Protein AF-A0A3M1P2W4-F1 (afdb_monomer_lite)

Secondary structure (DSSP, 8-state):
-HHHHHHHHHHHHHHHHHHHHHH---HHHHHHHHHHHHHHHHHHHHHHHHHHHTTS-HHHHHHHHHHHHHHHHHHHHHHHHHHGGGSPPPP-

Structure (mmCIF, N/CA/C/O backbone):
data_AF-A0A3M1P2W4-F1
#
_entry.id   AF-A0A3M1P2W4-F1
#
loop_
_atom_site.group_PDB
_atom_site.id
_atom_site.type_symbol
_atom_site.label_atom_id
_atom_site.label_alt_id
_atom_site.label_comp_id
_atom_site.label_asym_id
_atom_site.label_entity_id
_atom_site.label_seq_id
_atom_site.pdbx_PDB_ins_code
_atom_site.Cartn_x
_atom_site.Cartn_y
_atom_site.Cartn_z
_atom_site.occupancy
_atom_site.B_iso_or_equiv
_atom_site.auth_seq_id
_atom_site.auth_comp_id
_atom_site.auth_asym_id
_atom_site.auth_atom_id
_atom_site.pdbx_PDB_model_num
ATOM 1 N N . LEU A 1 1 ? 12.090 11.433 -0.783 1.00 64.44 1 LEU A N 1
ATOM 2 C CA . LEU A 1 1 ? 10.610 11.400 -0.673 1.00 64.44 1 LEU A CA 1
ATOM 3 C C . LEU A 1 1 ? 10.053 9.978 -0.726 1.00 64.44 1 LEU A C 1
ATOM 5 O O . LEU A 1 1 ? 9.578 9.538 0.306 1.00 64.44 1 LEU A O 1
ATOM 9 N N . GLY A 1 2 ? 10.188 9.222 -1.825 1.00 73.81 2 GLY A N 1
ATOM 10 C CA . GLY A 1 2 ? 9.569 7.884 -1.946 1.00 73.81 2 GLY A CA 1
ATOM 11 C C . GLY A 1 2 ? 9.899 6.873 -0.832 1.00 73.81 2 GLY A C 1
ATOM 12 O O . GLY A 1 2 ? 9.003 6.192 -0.346 1.00 73.81 2 GLY A O 1
ATOM 13 N N . GLY A 1 3 ? 11.153 6.817 -0.366 1.00 75.00 3 GLY A N 1
ATOM 14 C CA . GLY A 1 3 ? 11.532 5.953 0.764 1.00 75.00 3 GLY A CA 1
ATOM 15 C C . GLY A 1 3 ? 10.854 6.340 2.084 1.00 75.00 3 GLY A C 1
ATOM 16 O O . GLY A 1 3 ? 10.390 5.471 2.814 1.00 75.00 3 GLY A O 1
ATOM 17 N N . LEU A 1 4 ? 10.710 7.642 2.353 1.00 79.69 4 LEU A N 1
ATOM 18 C CA . LEU A 1 4 ? 10.004 8.147 3.534 1.00 79.69 4 LEU A CA 1
ATOM 19 C C . LEU A 1 4 ? 8.516 7.773 3.485 1.00 79.69 4 LEU A C 1
ATOM 21 O O . LEU A 1 4 ? 7.952 7.344 4.484 1.00 79.69 4 LEU A O 1
ATOM 25 N N . THR A 1 5 ? 7.889 7.879 2.311 1.00 78.62 5 THR A N 1
ATOM 26 C CA . THR A 1 5 ? 6.479 7.511 2.114 1.00 78.62 5 THR A CA 1
ATOM 27 C C . THR A 1 5 ? 6.238 6.013 2.311 1.00 78.62 5 THR A C 1
ATOM 29 O O . THR A 1 5 ? 5.193 5.625 2.833 1.00 78.62 5 THR A O 1
ATOM 32 N N . LEU A 1 6 ? 7.210 5.171 1.943 1.00 78.12 6 LEU A N 1
ATOM 33 C CA . LEU A 1 6 ? 7.164 3.733 2.207 1.00 78.12 6 LEU A CA 1
ATOM 34 C C . LEU A 1 6 ? 7.221 3.451 3.715 1.00 78.12 6 LEU A C 1
ATOM 36 O O . LEU A 1 6 ? 6.381 2.721 4.232 1.00 78.12 6 LEU A O 1
ATOM 40 N N . VAL A 1 7 ? 8.169 4.075 4.423 1.00 82.00 7 VAL A N 1
ATOM 41 C CA . VAL A 1 7 ? 8.309 3.943 5.884 1.00 82.00 7 VAL A CA 1
ATOM 42 C C . VAL A 1 7 ? 7.042 4.413 6.600 1.00 82.00 7 VAL A C 1
ATOM 44 O O . VAL A 1 7 ? 6.553 3.722 7.490 1.00 82.00 7 VAL A O 1
ATOM 47 N N . LEU A 1 8 ? 6.460 5.538 6.174 1.00 80.00 8 LEU A N 1
ATOM 48 C CA . LEU A 1 8 ? 5.204 6.046 6.727 1.00 80.00 8 LEU A CA 1
ATOM 49 C C . LEU A 1 8 ? 4.024 5.100 6.474 1.00 80.00 8 LEU A C 1
ATOM 51 O O . LEU A 1 8 ? 3.218 4.913 7.378 1.00 80.00 8 LEU A O 1
ATOM 55 N N . ASN A 1 9 ? 3.930 4.467 5.299 1.00 84.44 9 ASN A N 1
ATOM 56 C CA . ASN A 1 9 ? 2.893 3.461 5.031 1.00 84.44 9 ASN A CA 1
ATOM 57 C C . ASN A 1 9 ? 3.046 2.227 5.927 1.00 84.44 9 ASN A C 1
ATOM 59 O O . ASN A 1 9 ? 2.059 1.741 6.473 1.00 84.44 9 ASN A O 1
ATOM 63 N N . VAL A 1 10 ? 4.274 1.733 6.116 1.00 80.69 10 VAL A N 1
ATOM 64 C CA . VAL A 1 10 ? 4.541 0.610 7.030 1.00 80.69 10 VAL A CA 1
ATOM 65 C C . VAL A 1 10 ? 4.171 0.985 8.464 1.00 80.69 10 VAL A C 1
ATOM 67 O O . VAL A 1 10 ? 3.499 0.215 9.147 1.00 80.69 10 VAL A O 1
ATOM 70 N N . TYR A 1 11 ? 4.561 2.179 8.911 1.00 86.38 11 TYR A N 1
ATOM 71 C CA . TYR A 1 11 ? 4.216 2.683 10.236 1.00 86.38 11 TYR A CA 1
ATOM 72 C C . TYR A 1 11 ? 2.699 2.823 10.420 1.00 86.38 11 TYR A C 1
ATOM 74 O O . TYR A 1 11 ? 2.157 2.368 11.426 1.00 86.38 11 TYR A O 1
ATOM 82 N N . ALA A 1 12 ? 1.999 3.397 9.439 1.00 77.88 12 ALA A N 1
ATOM 83 C CA . ALA A 1 12 ? 0.546 3.528 9.457 1.00 77.88 12 ALA A CA 1
ATOM 84 C C . ALA A 1 12 ? -0.139 2.157 9.526 1.00 77.88 12 ALA A C 1
ATOM 86 O O . ALA A 1 12 ? -1.046 1.960 10.335 1.00 77.88 12 ALA A O 1
ATOM 87 N N . LEU A 1 13 ? 0.343 1.181 8.750 1.00 78.38 13 LEU A N 1
ATOM 88 C CA . LEU A 1 13 ? -0.162 -0.185 8.795 1.00 78.38 13 LEU A CA 1
ATOM 89 C C . LEU A 1 13 ? 0.049 -0.820 10.176 1.00 78.38 13 LEU A C 1
ATOM 91 O O . LEU A 1 13 ? -0.886 -1.398 10.732 1.00 78.38 13 LEU A O 1
ATOM 95 N N . ALA A 1 14 ? 1.239 -0.671 10.760 1.00 80.12 14 ALA A N 1
ATOM 96 C CA . ALA A 1 14 ? 1.542 -1.177 12.096 1.00 80.12 14 ALA A CA 1
ATOM 97 C C . ALA A 1 14 ? 0.653 -0.528 13.174 1.00 80.12 14 ALA A C 1
ATOM 99 O O . ALA A 1 14 ? 0.112 -1.225 14.032 1.00 80.12 14 ALA A O 1
ATOM 100 N N . ALA A 1 15 ? 0.439 0.788 13.099 1.00 80.00 15 ALA A N 1
ATOM 101 C CA . ALA A 1 15 ? -0.382 1.536 14.048 1.00 80.00 15 ALA A CA 1
ATOM 102 C C . ALA A 1 15 ?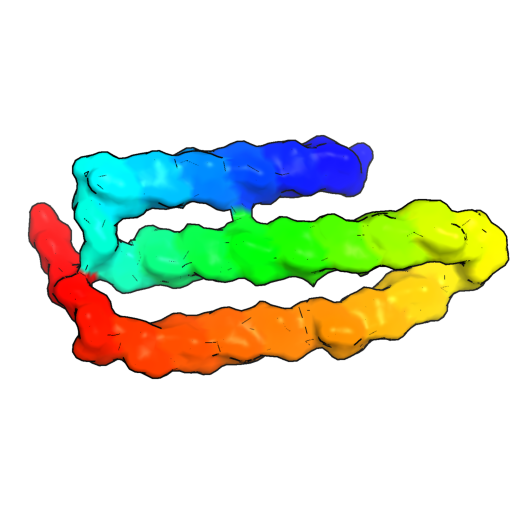 -1.876 1.177 13.968 1.00 80.00 15 ALA A C 1
ATOM 104 O O . ALA A 1 15 ? -2.558 1.100 14.990 1.00 80.00 15 ALA A O 1
ATOM 105 N N . VAL A 1 16 ? -2.413 0.958 12.766 1.00 75.38 16 VAL A N 1
ATOM 106 C CA . VAL A 1 16 ? -3.820 0.559 12.604 1.00 75.38 16 VAL A CA 1
ATOM 107 C C . VAL A 1 16 ? -4.006 -0.908 12.994 1.00 75.38 16 VAL A C 1
ATOM 109 O O . VAL A 1 16 ? -4.998 -1.239 13.642 1.00 75.38 16 VAL A O 1
ATOM 112 N N . THR A 1 17 ? -3.041 -1.775 12.679 1.00 77.75 17 THR A N 1
ATOM 113 C CA . THR A 1 17 ? -3.077 -3.193 13.072 1.00 77.75 17 THR A CA 1
ATOM 114 C C . THR A 1 17 ? -3.021 -3.350 14.590 1.00 77.75 17 THR A C 1
ATOM 116 O O . THR A 1 17 ? -3.820 -4.099 15.147 1.00 77.75 17 THR A O 1
ATOM 119 N N . SER A 1 18 ? -2.153 -2.602 15.282 1.00 73.00 18 SER A N 1
ATOM 120 C CA . SER A 1 18 ? -2.109 -2.631 16.749 1.00 73.00 18 SER A CA 1
ATOM 121 C C . SER A 1 18 ? -3.439 -2.175 17.350 1.00 73.00 18 SER A C 1
ATOM 123 O O . SER A 1 18 ? -3.981 -2.858 18.210 1.00 73.00 18 SER A O 1
ATOM 125 N N . ARG A 1 19 ? -4.051 -1.106 16.823 1.00 76.00 19 ARG A N 1
ATOM 126 C CA . ARG A 1 19 ? -5.395 -0.679 17.250 1.00 76.00 19 ARG A CA 1
ATOM 127 C C . ARG A 1 19 ? -6.475 -1.728 16.980 1.00 76.00 19 ARG A C 1
ATOM 129 O O . ARG A 1 19 ? -7.388 -1.854 17.789 1.00 76.00 19 ARG A O 1
ATOM 136 N N . LEU A 1 20 ? -6.407 -2.457 15.867 1.00 76.88 20 LEU A N 1
ATOM 137 C CA . LEU A 1 20 ? -7.360 -3.526 15.553 1.00 76.88 20 LEU A CA 1
ATOM 138 C C . LEU A 1 20 ? -7.273 -4.669 16.574 1.00 76.88 20 LEU A C 1
ATOM 140 O O . LEU A 1 20 ? -8.302 -5.150 17.039 1.00 76.88 20 LEU A O 1
ATOM 144 N N . LEU A 1 21 ? -6.054 -5.067 16.943 1.00 73.50 21 LEU A N 1
ATOM 145 C CA . LEU A 1 21 ? -5.814 -6.132 17.918 1.00 73.50 21 LEU A CA 1
ATOM 146 C C . LEU A 1 21 ? -6.189 -5.707 19.344 1.00 73.50 21 LEU A C 1
ATOM 148 O O . LEU A 1 21 ? -6.741 -6.510 20.088 1.00 73.50 21 LEU A O 1
ATOM 152 N N . THR A 1 22 ? -5.934 -4.449 19.716 1.00 73.56 22 THR A N 1
ATOM 153 C CA . THR A 1 22 ? -6.200 -3.948 21.074 1.00 73.56 22 THR A CA 1
ATOM 154 C C . THR A 1 22 ? -7.672 -3.612 21.317 1.00 73.56 22 THR A C 1
ATOM 156 O O . THR A 1 22 ? -8.178 -3.844 22.408 1.00 73.56 22 THR A O 1
ATOM 159 N N . PHE A 1 23 ? -8.369 -3.044 20.329 1.00 71.19 23 PHE A N 1
ATOM 160 C CA . PHE A 1 23 ? -9.717 -2.491 20.520 1.00 71.19 23 PHE A CA 1
ATOM 161 C C . PHE A 1 23 ? -10.816 -3.282 19.791 1.00 71.19 23 PHE A C 1
ATOM 163 O O . PHE A 1 23 ? -11.939 -2.790 19.670 1.00 71.19 23 PHE A O 1
ATOM 170 N N . GLY A 1 24 ? -10.494 -4.459 19.250 1.00 70.69 24 GLY A N 1
ATOM 171 C CA . GLY A 1 24 ? -11.432 -5.332 18.548 1.00 70.69 24 GLY A CA 1
ATOM 172 C C . GLY A 1 24 ? -11.597 -5.043 17.050 1.00 70.69 24 GLY A C 1
ATOM 173 O O . GLY A 1 24 ? -11.271 -3.962 16.533 1.00 70.69 24 GLY A O 1
ATOM 174 N N . LEU A 1 25 ? -12.131 -6.052 16.355 1.00 73.69 25 LEU A N 1
ATOM 175 C CA . LEU A 1 25 ? -12.436 -6.033 14.925 1.00 73.69 25 LEU A CA 1
ATOM 176 C C . LEU A 1 25 ? -13.644 -5.131 14.661 1.00 73.69 25 LEU A C 1
ATOM 178 O O . LEU A 1 25 ? -14.767 -5.490 14.990 1.00 73.69 25 LEU A O 1
ATOM 182 N N . THR A 1 26 ? -13.421 -3.972 14.040 1.00 80.75 26 THR A N 1
ATOM 183 C CA . THR A 1 26 ? -14.506 -3.110 13.548 1.00 80.75 26 THR A CA 1
ATOM 184 C C . THR A 1 26 ? -14.407 -2.936 12.034 1.00 80.75 26 THR A C 1
ATOM 186 O O . THR A 1 26 ? -1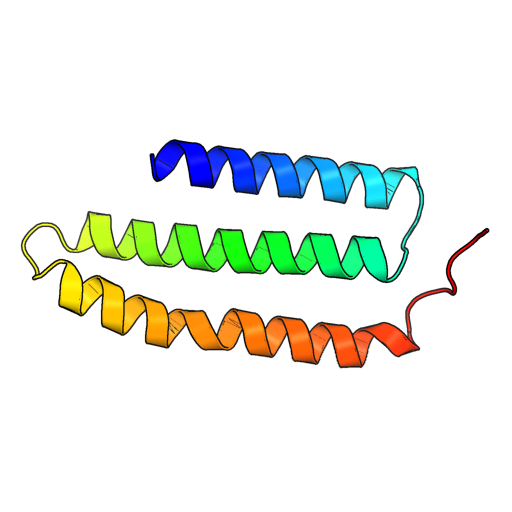3.287 -2.903 11.505 1.00 80.75 26 THR A O 1
ATOM 189 N N . PRO A 1 27 ? -15.541 -2.771 11.321 1.00 76.94 27 PRO A N 1
ATOM 190 C CA . PRO A 1 27 ? -15.546 -2.612 9.864 1.00 76.94 27 PRO A CA 1
ATOM 191 C C . PRO A 1 27 ? -14.607 -1.502 9.382 1.00 76.94 27 PRO A C 1
ATOM 193 O O . PRO A 1 27 ? -13.838 -1.692 8.443 1.00 76.94 27 PRO A O 1
ATOM 196 N N . ASN A 1 28 ? -14.600 -0.366 10.088 1.00 81.06 28 ASN A N 1
ATOM 197 C CA . ASN A 1 28 ? -13.740 0.770 9.767 1.00 81.06 28 ASN A CA 1
ATOM 198 C C . ASN A 1 28 ? -12.248 0.413 9.875 1.00 81.06 28 ASN A C 1
ATOM 200 O O . ASN A 1 28 ? -11.470 0.678 8.963 1.00 81.06 28 ASN A O 1
ATOM 204 N N . ARG A 1 29 ? -11.824 -0.236 10.966 1.00 80.75 29 ARG A N 1
ATOM 205 C CA . ARG A 1 29 ? -10.405 -0.573 11.151 1.00 80.75 29 ARG A CA 1
ATOM 206 C C . ARG A 1 29 ? -9.943 -1.625 10.148 1.00 80.75 29 ARG A C 1
ATOM 208 O O . ARG A 1 29 ? -8.846 -1.487 9.619 1.00 80.75 29 ARG A O 1
ATOM 215 N N . VAL A 1 30 ? -10.778 -2.616 9.829 1.00 81.62 30 VAL A N 1
ATOM 216 C CA . VAL A 1 30 ? -10.469 -3.606 8.783 1.00 81.62 30 VAL A CA 1
ATOM 217 C C . VAL A 1 30 ? -10.322 -2.937 7.416 1.00 81.62 30 VAL A C 1
ATOM 219 O O . VAL A 1 30 ? -9.336 -3.198 6.726 1.00 81.62 30 VAL A O 1
ATOM 222 N N . ALA A 1 31 ? -11.222 -2.009 7.066 1.00 85.25 31 ALA A N 1
ATOM 223 C CA . ALA A 1 31 ? -11.125 -1.219 5.838 1.00 85.25 31 ALA A CA 1
ATOM 224 C C . ALA A 1 31 ? -9.801 -0.453 5.741 1.00 85.25 31 ALA A C 1
ATOM 226 O O . ALA A 1 31 ? -9.115 -0.519 4.716 1.00 85.25 31 ALA A O 1
ATOM 227 N N . VAL A 1 32 ? -9.415 0.223 6.826 1.00 83.25 32 VAL A N 1
ATOM 228 C CA . VAL A 1 32 ? -8.176 1.003 6.889 1.00 83.25 32 VAL A CA 1
ATOM 229 C C . VAL A 1 32 ? -6.940 0.100 6.817 1.00 83.25 32 VAL A C 1
ATOM 231 O O . VAL A 1 32 ? -6.006 0.443 6.093 1.00 83.25 32 VAL A O 1
ATOM 234 N N . VAL A 1 33 ? -6.915 -1.053 7.501 1.00 83.50 33 VAL A N 1
ATOM 235 C CA . VAL A 1 33 ? -5.782 -1.999 7.432 1.00 83.50 33 VAL A CA 1
ATOM 236 C C . VAL A 1 33 ? -5.560 -2.466 5.999 1.00 83.50 33 VAL A C 1
ATOM 238 O O . VAL A 1 33 ? -4.458 -2.311 5.473 1.00 83.50 33 VAL A O 1
ATOM 241 N N . GLY A 1 34 ? -6.586 -3.001 5.334 1.00 84.88 34 GLY A N 1
ATOM 242 C CA . GLY A 1 34 ? -6.374 -3.537 3.992 1.00 84.88 34 GLY A CA 1
ATOM 243 C C . GLY A 1 34 ? -6.111 -2.457 2.944 1.00 84.88 34 GLY A C 1
ATOM 244 O O . GLY A 1 34 ? -5.330 -2.698 2.026 1.00 84.88 34 GLY A O 1
ATOM 245 N N . TRP A 1 35 ? -6.631 -1.235 3.117 1.00 87.94 35 TRP A N 1
ATOM 246 C CA . TRP A 1 35 ? -6.265 -0.114 2.247 1.00 87.94 35 TRP A CA 1
ATOM 247 C C . TRP A 1 35 ? -4.791 0.284 2.404 1.00 87.94 35 TRP A C 1
ATOM 249 O O . TRP A 1 35 ? -4.103 0.525 1.408 1.00 87.94 35 TRP A O 1
ATOM 259 N N . ASN A 1 36 ? -4.274 0.297 3.638 1.00 87.12 36 ASN A N 1
ATOM 260 C CA . ASN A 1 36 ? -2.850 0.527 3.890 1.00 87.12 36 ASN A CA 1
ATOM 261 C C . ASN A 1 36 ? -1.990 -0.609 3.308 1.00 87.12 36 ASN A C 1
ATOM 263 O O . ASN A 1 36 ? -0.979 -0.329 2.666 1.00 87.12 36 ASN A O 1
ATOM 267 N N . CYS A 1 37 ? -2.410 -1.875 3.435 1.00 83.50 37 CYS A N 1
ATOM 268 C CA . CYS A 1 37 ? -1.744 -3.009 2.778 1.00 83.50 37 CYS A CA 1
ATOM 269 C C . CYS A 1 37 ? -1.706 -2.850 1.252 1.00 83.50 37 CYS A C 1
ATOM 271 O O . CYS A 1 37 ? -0.650 -3.010 0.639 1.00 83.50 37 CYS A O 1
ATOM 273 N N . ALA A 1 38 ? -2.841 -2.517 0.631 1.00 88.62 38 ALA A N 1
ATOM 274 C CA . ALA A 1 38 ? -2.934 -2.330 -0.812 1.00 88.62 38 ALA A CA 1
ATOM 275 C C . ALA A 1 38 ? -2.021 -1.190 -1.284 1.00 88.62 38 ALA A C 1
ATOM 277 O O . ALA A 1 38 ? -1.245 -1.357 -2.225 1.00 88.62 38 ALA A O 1
ATOM 278 N N . THR A 1 39 ? -2.051 -0.056 -0.583 1.00 85.94 39 THR A N 1
ATOM 279 C CA . THR A 1 39 ? -1.207 1.109 -0.880 1.00 85.94 39 THR A CA 1
ATOM 280 C C . THR A 1 39 ? 0.278 0.775 -0.752 1.00 85.94 39 THR A C 1
ATOM 282 O O . THR A 1 39 ? 1.066 1.122 -1.636 1.00 85.94 39 THR A O 1
ATOM 285 N N . LEU A 1 40 ? 0.665 0.042 0.297 1.00 83.50 40 LEU A N 1
ATOM 286 C CA . LEU A 1 40 ? 2.038 -0.409 0.497 1.00 83.50 40 LEU A CA 1
ATOM 287 C C . LEU A 1 40 ? 2.500 -1.335 -0.636 1.00 83.50 40 LEU A C 1
ATOM 289 O O . LEU A 1 40 ? 3.598 -1.151 -1.158 1.00 83.50 40 LEU A O 1
ATOM 293 N N . LEU A 1 41 ? 1.663 -2.288 -1.058 1.00 87.44 41 LEU A N 1
ATOM 294 C CA . LEU A 1 41 ? 1.959 -3.192 -2.175 1.00 87.44 41 LEU A CA 1
ATOM 295 C C . LEU A 1 41 ? 2.104 -2.441 -3.503 1.00 87.44 41 LEU A C 1
ATOM 297 O O . LEU A 1 41 ? 3.045 -2.707 -4.252 1.00 87.44 41 LEU A O 1
ATOM 301 N N . ILE A 1 42 ? 1.221 -1.476 -3.779 1.00 88.06 42 ILE A N 1
ATOM 302 C CA . ILE A 1 42 ? 1.304 -0.619 -4.970 1.00 88.06 42 ILE A CA 1
ATOM 303 C C . ILE A 1 42 ? 2.614 0.181 -4.942 1.00 88.06 42 ILE A C 1
ATOM 305 O O . ILE A 1 42 ? 3.379 0.137 -5.907 1.00 88.06 42 ILE A O 1
ATOM 309 N N . MET A 1 43 ? 2.918 0.874 -3.838 1.00 85.75 43 MET A N 1
ATOM 310 C CA . MET A 1 43 ? 4.139 1.679 -3.719 1.00 85.75 43 MET A CA 1
ATOM 311 C C . MET A 1 43 ? 5.408 0.833 -3.822 1.00 85.75 43 MET A C 1
ATOM 313 O O . MET A 1 43 ? 6.308 1.177 -4.591 1.00 85.75 43 MET A O 1
ATOM 317 N N . ALA A 1 44 ? 5.487 -0.275 -3.083 1.00 85.88 44 ALA A N 1
ATOM 318 C CA . ALA A 1 44 ? 6.634 -1.173 -3.118 1.00 85.88 44 ALA A CA 1
ATOM 319 C C . ALA A 1 44 ? 6.814 -1.772 -4.518 1.00 85.88 44 ALA A C 1
ATOM 321 O O . ALA A 1 44 ? 7.914 -1.765 -5.068 1.00 85.88 44 ALA A O 1
ATOM 322 N N . GLY A 1 45 ? 5.726 -2.233 -5.135 1.00 87.56 45 GLY A N 1
ATOM 323 C CA . GLY A 1 45 ? 5.736 -2.840 -6.457 1.00 87.56 45 GLY A CA 1
ATOM 324 C C . GLY A 1 45 ? 6.150 -1.876 -7.569 1.00 87.56 45 GLY A C 1
ATOM 325 O O . GLY A 1 45 ? 6.962 -2.240 -8.424 1.00 87.56 45 GLY A O 1
ATOM 326 N N . VAL A 1 46 ? 5.626 -0.647 -7.563 1.00 88.12 46 VAL A N 1
ATOM 327 C CA . VAL A 1 46 ? 6.019 0.410 -8.510 1.00 88.12 46 VAL A CA 1
ATOM 328 C C . VAL A 1 46 ? 7.467 0.832 -8.259 1.00 88.12 46 VAL A C 1
ATOM 330 O O . VAL A 1 46 ? 8.259 0.875 -9.200 1.00 88.12 46 VAL A O 1
ATOM 333 N N . GLY A 1 47 ? 7.844 1.072 -6.999 1.00 85.62 47 GLY A N 1
ATOM 334 C CA . GLY A 1 47 ? 9.192 1.490 -6.616 1.00 85.62 47 GLY A CA 1
ATOM 335 C C . GLY A 1 47 ? 10.262 0.475 -7.016 1.00 85.62 47 GLY A C 1
ATOM 336 O O . GLY A 1 47 ? 11.253 0.838 -7.646 1.00 85.62 47 GLY A O 1
ATOM 337 N N . LEU A 1 48 ? 10.036 -0.815 -6.745 1.00 86.75 48 LEU A N 1
ATOM 338 C CA . LEU A 1 48 ? 10.951 -1.890 -7.139 1.00 86.75 48 LEU A CA 1
ATOM 339 C C . LEU A 1 48 ? 11.124 -1.975 -8.658 1.00 86.75 48 LEU A C 1
ATOM 341 O O . LEU A 1 48 ? 12.239 -2.189 -9.137 1.00 86.75 48 LEU A O 1
ATOM 345 N N . ARG A 1 49 ? 10.046 -1.803 -9.432 1.00 85.88 49 ARG A N 1
ATOM 346 C CA . ARG A 1 49 ? 10.119 -1.823 -10.902 1.00 85.88 49 ARG A CA 1
ATOM 347 C C . ARG A 1 49 ? 10.879 -0.617 -11.438 1.00 85.88 49 ARG A C 1
ATOM 349 O O . ARG A 1 49 ? 11.694 -0.787 -12.338 1.00 85.88 49 ARG A O 1
ATOM 356 N N . LEU A 1 50 ? 10.690 0.555 -10.838 1.00 85.56 50 LEU A N 1
ATOM 357 C CA . LEU A 1 50 ? 11.409 1.770 -11.213 1.00 85.56 50 LEU A CA 1
ATOM 358 C C . LEU A 1 50 ? 12.913 1.671 -10.900 1.00 85.56 50 LEU A C 1
ATOM 360 O O . LEU A 1 50 ? 13.738 2.013 -11.740 1.00 85.56 50 LEU A O 1
ATOM 364 N N . VAL A 1 51 ? 13.281 1.118 -9.738 1.00 85.75 51 VAL A N 1
ATOM 365 C CA . VAL A 1 51 ? 14.689 0.887 -9.357 1.00 85.75 51 VAL A CA 1
ATOM 366 C C . VAL A 1 51 ? 15.355 -0.155 -10.264 1.00 85.75 51 VAL A C 1
ATOM 368 O O . VAL A 1 51 ? 16.505 0.018 -10.672 1.00 85.75 51 VAL A O 1
ATOM 371 N N . ARG A 1 52 ? 14.641 -1.231 -10.622 1.00 85.38 52 ARG A N 1
ATOM 372 C CA . ARG A 1 52 ? 15.156 -2.279 -11.524 1.00 85.38 52 ARG A CA 1
ATOM 373 C C . ARG A 1 52 ? 15.290 -1.812 -12.968 1.00 85.38 52 ARG A C 1
ATOM 375 O O . ARG A 1 52 ? 16.180 -2.284 -13.667 1.00 85.38 52 ARG A O 1
ATOM 382 N N . ALA A 1 53 ? 14.437 -0.890 -13.402 1.00 84.38 53 ALA A N 1
ATOM 383 C CA . ALA A 1 53 ? 14.413 -0.394 -14.769 1.00 84.38 53 ALA A CA 1
ATOM 384 C C . ALA A 1 53 ? 15.697 0.334 -15.193 1.00 84.38 53 ALA A C 1
ATOM 386 O O . ALA A 1 53 ? 15.973 0.342 -16.387 1.00 84.38 53 ALA A O 1
ATOM 387 N N . ARG A 1 54 ? 16.481 0.885 -14.249 1.00 78.00 54 ARG A N 1
ATOM 388 C CA . ARG A 1 54 ? 17.774 1.597 -14.403 1.00 78.00 54 ARG A CA 1
ATOM 389 C C . ARG A 1 54 ? 17.902 2.558 -15.604 1.00 78.00 54 ARG A C 1
ATOM 391 O O . ARG A 1 54 ? 18.042 3.752 -15.383 1.00 78.00 54 ARG A O 1
ATOM 398 N N . ARG A 1 55 ? 17.925 2.050 -16.845 1.00 74.69 55 ARG A N 1
ATOM 399 C CA . ARG A 1 55 ? 18.045 2.801 -18.115 1.00 74.69 55 ARG A CA 1
ATOM 400 C C . ARG A 1 55 ? 16.758 2.888 -18.946 1.00 74.69 55 ARG A C 1
ATOM 402 O O . ARG A 1 55 ? 16.744 3.614 -19.933 1.00 74.69 55 ARG A O 1
ATOM 409 N N . ALA A 1 56 ? 15.706 2.147 -18.603 1.00 78.12 56 ALA A N 1
ATOM 410 C CA . ALA A 1 56 ? 14.440 2.226 -19.325 1.00 78.12 56 ALA A CA 1
ATOM 411 C C . ALA A 1 56 ? 13.738 3.572 -19.054 1.00 78.12 56 ALA A C 1
ATOM 413 O O . ALA A 1 56 ? 13.892 4.122 -17.957 1.00 78.12 56 ALA A O 1
ATOM 414 N N . PRO A 1 57 ? 12.952 4.095 -20.013 1.00 86.19 57 PRO A N 1
ATOM 41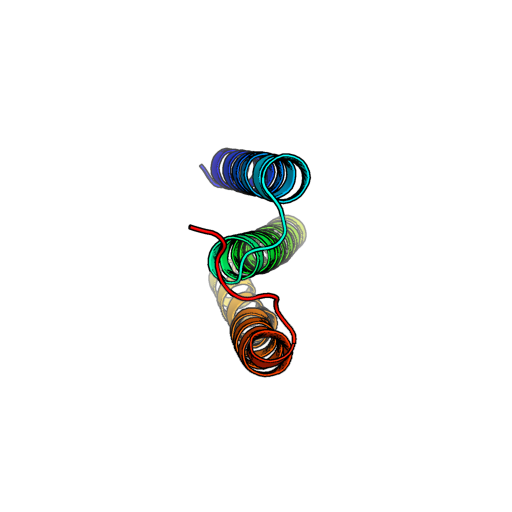5 C CA . PRO A 1 57 ? 12.174 5.312 -19.818 1.00 86.19 57 PRO A CA 1
ATOM 416 C C . PRO A 1 57 ? 11.264 5.156 -18.596 1.00 86.19 57 PRO A C 1
ATOM 418 O O . PRO A 1 57 ? 10.339 4.342 -18.566 1.00 86.19 57 PRO A O 1
ATOM 421 N N . TRP A 1 58 ? 11.564 5.935 -17.555 1.00 82.75 58 TRP A N 1
ATOM 422 C CA . TRP A 1 58 ? 10.910 5.839 -16.249 1.00 82.75 58 T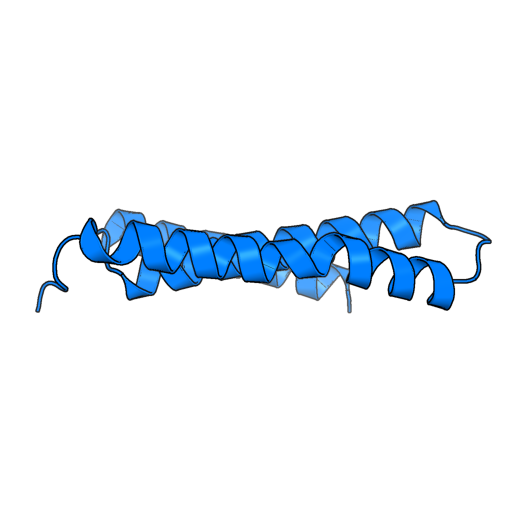RP A CA 1
ATOM 423 C C . TRP A 1 58 ? 9.390 6.017 -16.354 1.00 82.75 58 TRP A C 1
ATOM 425 O O . TRP A 1 58 ? 8.648 5.379 -15.609 1.00 82.75 58 TRP A O 1
ATOM 435 N N . LEU A 1 59 ? 8.930 6.836 -17.306 1.00 86.81 59 LEU A N 1
ATOM 436 C CA . LEU A 1 59 ? 7.519 7.131 -17.530 1.00 86.81 59 LEU A CA 1
ATOM 437 C C . LEU A 1 59 ? 6.749 5.902 -18.034 1.00 86.81 59 LEU A C 1
ATOM 439 O O . LEU A 1 59 ? 5.668 5.609 -17.525 1.00 86.81 59 LEU A O 1
ATOM 443 N N . ASP A 1 60 ? 7.324 5.134 -18.962 1.00 88.06 60 ASP A N 1
ATOM 444 C CA . ASP A 1 60 ? 6.694 3.916 -19.487 1.00 88.06 60 ASP A CA 1
ATOM 445 C C . ASP A 1 60 ? 6.638 2.820 -18.422 1.00 88.06 60 ASP A C 1
ATOM 447 O O . ASP A 1 60 ? 5.616 2.152 -18.231 1.00 88.06 60 ASP A O 1
ATOM 451 N N . VAL A 1 61 ? 7.720 2.672 -17.653 1.00 87.00 61 VAL A N 1
ATOM 452 C CA . VAL A 1 61 ? 7.779 1.734 -16.523 1.00 87.00 61 VAL A CA 1
ATOM 453 C C . VAL A 1 61 ? 6.760 2.113 -15.453 1.00 87.00 61 VAL A C 1
ATOM 455 O O . VAL A 1 61 ? 6.087 1.239 -14.903 1.00 87.00 61 VAL A O 1
ATOM 458 N N . PHE A 1 62 ? 6.604 3.403 -15.169 1.00 86.25 62 PHE A N 1
ATOM 459 C CA . PHE A 1 62 ? 5.613 3.898 -14.223 1.00 86.25 62 PHE A CA 1
ATOM 460 C C . PHE A 1 62 ? 4.186 3.647 -14.717 1.00 86.25 62 PHE A C 1
ATOM 462 O O . PHE A 1 62 ? 3.394 3.041 -13.995 1.00 86.25 62 PHE A O 1
ATOM 469 N N . ARG A 1 63 ? 3.870 4.017 -15.964 1.00 88.31 63 ARG A N 1
ATOM 470 C CA . ARG A 1 63 ? 2.535 3.857 -16.560 1.00 88.31 63 ARG A CA 1
ATOM 471 C C . ARG A 1 63 ? 2.102 2.393 -16.602 1.00 88.31 63 ARG A C 1
ATOM 473 O O . ARG A 1 63 ? 0.999 2.057 -16.172 1.00 88.31 63 ARG A O 1
ATOM 480 N N . THR A 1 64 ? 2.991 1.505 -17.045 1.00 91.44 64 THR A N 1
ATOM 481 C CA . THR A 1 64 ? 2.730 0.056 -17.057 1.00 91.44 64 THR A CA 1
ATOM 482 C C . THR A 1 64 ? 2.634 -0.536 -15.652 1.00 91.44 64 THR A C 1
ATOM 484 O O . THR A 1 64 ? 1.918 -1.513 -15.438 1.00 91.44 64 THR A O 1
ATOM 487 N N . SER A 1 65 ? 3.333 0.035 -14.669 1.00 87.69 65 SER A N 1
ATOM 488 C CA . SER A 1 65 ? 3.239 -0.409 -13.277 1.00 87.69 65 SER A CA 1
ATOM 489 C C . SER A 1 65 ? 1.946 0.050 -12.614 1.00 87.69 65 SER A C 1
ATOM 491 O O . SER A 1 65 ? 1.312 -0.769 -11.958 1.00 87.69 65 SER A O 1
ATOM 493 N N . ILE A 1 66 ? 1.492 1.286 -12.843 1.00 87.19 66 ILE A N 1
ATOM 494 C CA . ILE A 1 66 ? 0.170 1.733 -12.385 1.00 87.19 66 ILE A CA 1
ATOM 495 C C . ILE A 1 66 ? -0.919 0.835 -12.962 1.00 87.19 66 ILE A C 1
ATOM 497 O O . ILE A 1 66 ? -1.718 0.312 -12.194 1.00 87.19 66 ILE A O 1
ATOM 501 N N . GLY A 1 67 ? -0.916 0.577 -14.274 1.00 88.50 67 GLY A N 1
ATOM 502 C CA . GLY A 1 67 ? -1.905 -0.319 -14.887 1.00 88.50 67 GLY A CA 1
ATOM 503 C C . GLY A 1 67 ? -1.902 -1.724 -14.274 1.00 88.50 67 GLY A C 1
ATOM 504 O O . GLY A 1 67 ? -2.955 -2.328 -14.098 1.00 88.50 67 GLY A O 1
ATOM 505 N N . ARG A 1 68 ? -0.727 -2.226 -13.875 1.00 90.25 68 ARG A N 1
ATOM 506 C CA . ARG A 1 68 ? -0.581 -3.542 -13.240 1.00 90.25 68 ARG A CA 1
ATOM 507 C C . ARG A 1 68 ? -1.088 -3.587 -11.798 1.00 90.25 68 ARG A C 1
ATOM 509 O O . ARG A 1 68 ? -1.601 -4.622 -11.385 1.00 90.25 68 ARG A O 1
ATOM 516 N N . TYR A 1 69 ? -0.910 -2.515 -11.028 1.00 88.62 69 TYR A N 1
ATOM 517 C CA . TYR A 1 69 ? -1.262 -2.489 -9.604 1.00 88.62 69 TYR A CA 1
ATOM 518 C C . TYR A 1 69 ? -2.600 -1.795 -9.304 1.00 88.62 69 TYR A C 1
ATOM 520 O O . TYR A 1 69 ? -3.138 -1.980 -8.217 1.00 88.62 69 TYR A O 1
ATOM 528 N N . ALA A 1 70 ? -3.191 -1.068 -10.256 1.00 87.62 70 ALA A N 1
ATOM 529 C CA . ALA A 1 70 ? -4.524 -0.476 -10.126 1.00 87.62 70 ALA A CA 1
ATOM 530 C C . ALA A 1 70 ? -5.633 -1.486 -9.752 1.00 87.62 70 ALA A C 1
ATOM 532 O O . ALA A 1 70 ? -6.449 -1.156 -8.888 1.00 87.62 70 ALA A O 1
ATOM 533 N N . PRO A 1 71 ? -5.658 -2.727 -10.289 1.00 92.19 71 PRO A N 1
ATOM 534 C CA . PRO A 1 71 ? -6.668 -3.715 -9.910 1.00 92.19 71 PRO A CA 1
ATOM 535 C C . PRO A 1 71 ? -6.628 -4.092 -8.428 1.00 92.19 71 PRO A C 1
ATOM 537 O O . PRO A 1 71 ? -7.634 -4.541 -7.894 1.00 92.19 71 PRO A O 1
ATOM 540 N N . LEU A 1 72 ? -5.493 -3.901 -7.747 1.00 89.81 72 LEU A N 1
ATOM 541 C CA . LEU A 1 72 ? -5.323 -4.249 -6.337 1.00 89.81 72 LEU A CA 1
A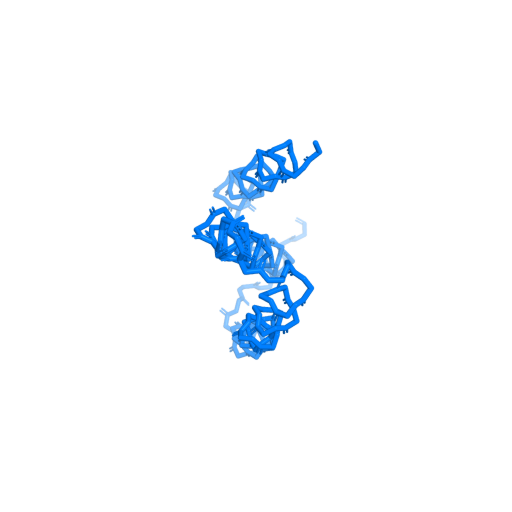TOM 542 C C . LEU A 1 72 ? -6.266 -3.436 -5.433 1.00 89.81 72 LEU A C 1
ATOM 544 O O . LEU A 1 72 ? -6.826 -3.969 -4.479 1.00 89.81 72 LEU A O 1
ATOM 548 N N . ALA A 1 73 ? -6.482 -2.161 -5.773 1.00 87.44 73 ALA A N 1
ATOM 549 C CA . ALA A 1 73 ? -7.424 -1.292 -5.075 1.00 87.44 73 ALA A CA 1
ATOM 550 C C . ALA A 1 73 ? -8.874 -1.769 -5.262 1.00 87.44 73 ALA A C 1
ATOM 552 O O . ALA A 1 73 ? -9.631 -1.838 -4.296 1.00 87.44 73 ALA A O 1
ATOM 553 N N . ALA A 1 74 ? -9.241 -2.154 -6.488 1.00 90.25 74 ALA A N 1
ATOM 554 C CA . ALA A 1 74 ? -10.571 -2.676 -6.797 1.00 90.25 74 ALA A CA 1
ATOM 555 C C . ALA A 1 74 ? -10.822 -4.044 -6.141 1.00 90.25 74 ALA A C 1
ATOM 557 O O . ALA A 1 74 ? -11.887 -4.265 -5.573 1.00 90.25 74 ALA A O 1
ATOM 558 N N . LEU A 1 75 ? -9.827 -4.937 -6.158 1.00 92.88 75 LEU A N 1
ATOM 559 C CA . LEU A 1 75 ? -9.862 -6.228 -5.468 1.00 92.88 75 LEU A CA 1
AT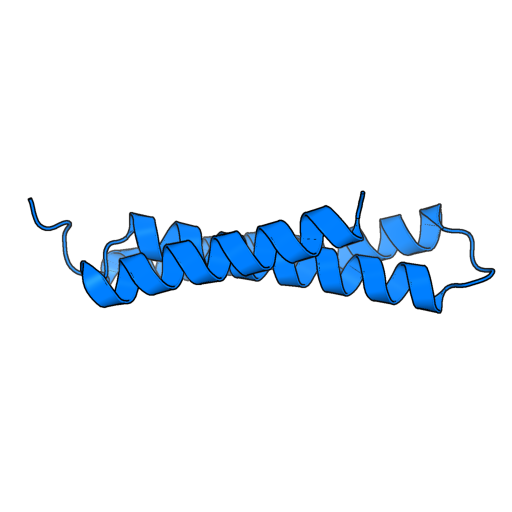OM 560 C C . LEU A 1 75 ? -10.061 -6.055 -3.965 1.00 92.88 75 LEU A C 1
ATOM 562 O O . LEU A 1 75 ? -10.880 -6.758 -3.382 1.00 92.88 75 LEU A O 1
ATOM 566 N N . TRP A 1 76 ? -9.353 -5.107 -3.343 1.00 91.94 76 TRP A N 1
ATOM 567 C CA . TRP A 1 76 ? -9.554 -4.817 -1.927 1.00 91.94 76 TRP A CA 1
ATOM 568 C C . TRP A 1 76 ? -10.949 -4.252 -1.649 1.00 91.94 76 TRP A C 1
ATOM 570 O O . TRP A 1 76 ? -11.604 -4.705 -0.717 1.00 91.94 76 TRP A O 1
ATOM 580 N N . ALA A 1 77 ? -11.435 -3.315 -2.466 1.00 88.06 77 ALA A N 1
ATOM 581 C CA . ALA A 1 77 ? -12.785 -2.774 -2.314 1.00 88.06 77 ALA A CA 1
ATOM 582 C C . ALA A 1 77 ? -13.857 -3.871 -2.438 1.00 88.06 77 ALA A C 1
ATOM 584 O O . ALA A 1 77 ? -14.776 -3.932 -1.624 1.00 88.06 77 ALA A O 1
ATOM 585 N N . LEU A 1 78 ? -13.706 -4.779 -3.407 1.00 92.94 78 LEU A N 1
ATOM 586 C CA . LEU A 1 78 ? -14.592 -5.927 -3.581 1.00 92.94 78 LEU A CA 1
ATOM 587 C C . LEU A 1 78 ? -14.514 -6.885 -2.386 1.00 92.94 78 LEU A C 1
ATOM 589 O O . LEU A 1 78 ? -15.545 -7.279 -1.850 1.00 92.94 78 LEU A O 1
ATOM 593 N N . ALA A 1 79 ? -13.307 -7.225 -1.933 1.00 89.00 79 ALA A N 1
ATOM 594 C CA . ALA A 1 79 ? -13.113 -8.061 -0.753 1.00 89.00 79 ALA A CA 1
ATOM 595 C C . ALA A 1 79 ? -13.751 -7.427 0.491 1.00 89.00 79 ALA A C 1
ATOM 597 O O . ALA A 1 79 ? -14.402 -8.124 1.262 1.00 89.00 79 ALA A O 1
ATOM 598 N N . LEU A 1 80 ? -13.626 -6.108 0.660 1.00 87.94 80 LEU A N 1
ATOM 599 C CA . LEU A 1 80 ? -14.241 -5.376 1.760 1.00 87.94 80 LEU A CA 1
ATOM 600 C C . LEU A 1 80 ? -15.768 -5.456 1.710 1.00 87.94 80 LEU A C 1
ATOM 602 O O . LEU A 1 80 ? -16.382 -5.731 2.734 1.00 87.94 80 LEU A O 1
ATOM 606 N N . LEU A 1 81 ? -16.373 -5.256 0.534 1.00 88.69 81 LEU A N 1
ATOM 607 C CA . LEU A 1 81 ? -17.821 -5.389 0.339 1.00 88.69 81 LEU A CA 1
ATOM 608 C C . LEU A 1 81 ? -18.316 -6.794 0.698 1.00 88.69 81 LEU A C 1
ATOM 610 O O . LEU A 1 81 ? -19.370 -6.934 1.311 1.00 88.69 81 LEU A O 1
ATOM 614 N N . LEU A 1 82 ? -17.538 -7.823 0.354 1.00 88.38 82 LEU A N 1
ATOM 615 C CA . LEU A 1 82 ? -17.851 -9.213 0.680 1.00 88.38 82 LEU A CA 1
ATOM 616 C C . LEU A 1 82 ? -17.643 -9.536 2.163 1.00 88.38 82 LEU A C 1
ATOM 618 O O . LEU A 1 82 ? -18.380 -10.353 2.700 1.00 88.38 82 LEU A O 1
ATOM 622 N N . LEU A 1 83 ? -16.664 -8.909 2.821 1.00 85.44 83 LEU A N 1
ATOM 623 C CA . LEU A 1 83 ? -16.346 -9.106 4.240 1.00 85.44 83 LEU A CA 1
ATOM 624 C C . LEU A 1 83 ? -17.292 -8.341 5.170 1.00 85.44 83 LEU A C 1
ATOM 626 O O . LEU A 1 83 ? -17.573 -8.820 6.266 1.00 85.44 83 LEU A O 1
ATOM 630 N N . LEU A 1 84 ? -17.788 -7.175 4.746 1.00 82.75 84 LEU A N 1
ATOM 631 C CA . LEU A 1 84 ? -18.651 -6.294 5.536 1.00 82.75 84 LEU A CA 1
ATOM 632 C C . LEU A 1 84 ? -19.836 -7.004 6.220 1.00 82.75 84 LEU A C 1
ATOM 634 O O . LEU A 1 84 ? -20.010 -6.782 7.416 1.00 82.75 84 LEU A O 1
ATOM 638 N N . PRO A 1 85 ? -20.623 -7.865 5.541 1.00 83.31 85 PRO A N 1
ATOM 639 C CA . PRO A 1 85 ? -21.759 -8.543 6.172 1.00 83.31 85 PRO A CA 1
ATOM 640 C C . PRO A 1 85 ? -21.361 -9.585 7.229 1.00 83.31 85 PRO A C 1
ATOM 642 O O . PRO A 1 85 ? -22.207 -9.993 8.018 1.00 83.31 85 PRO A O 1
ATOM 645 N N . TRP A 1 86 ? -20.094 -10.008 7.270 1.00 81.75 86 TRP A N 1
ATOM 646 C CA . TRP A 1 86 ? -19.578 -10.976 8.245 1.00 81.75 86 TRP A CA 1
ATOM 647 C C . TRP A 1 86 ? -18.875 -10.312 9.432 1.00 81.75 86 TRP A C 1
ATOM 649 O O . TRP A 1 86 ? -18.491 -10.994 10.382 1.00 81.75 86 TRP A O 1
ATOM 659 N N . LEU A 1 87 ? -18.662 -8.994 9.380 1.00 78.62 87 LEU A N 1
ATOM 660 C CA . LEU A 1 87 ? -18.003 -8.259 10.452 1.00 78.62 87 LEU A CA 1
ATOM 661 C C . LEU A 1 87 ? -18.974 -8.008 11.614 1.00 78.62 87 LEU A C 1
ATOM 663 O O . LEU A 1 87 ? -20.122 -7.625 11.379 1.00 78.62 87 LEU A O 1
ATOM 667 N N . PRO A 1 88 ? -18.518 -8.176 12.871 1.00 73.50 88 PRO A N 1
ATOM 668 C CA . PRO A 1 88 ? -19.333 -7.852 14.030 1.00 73.50 88 PRO A CA 1
ATOM 669 C C . PRO A 1 88 ? -19.758 -6.375 14.000 1.00 73.50 88 PRO A C 1
ATOM 671 O O . PRO A 1 88 ? -19.002 -5.517 13.519 1.00 73.50 88 PRO A O 1
ATOM 674 N N . PRO A 1 89 ? -20.966 -6.065 14.506 1.00 70.12 89 PRO A N 1
ATOM 675 C CA . PRO A 1 89 ? -21.462 -4.700 14.553 1.00 70.12 89 PRO A CA 1
ATOM 676 C C . PRO A 1 89 ? -20.510 -3.814 15.369 1.00 70.12 89 PRO A C 1
ATOM 678 O O . PRO A 1 89 ? -19.848 -4.302 16.290 1.00 70.12 89 PRO A O 1
ATOM 681 N N . PRO A 1 90 ? -20.418 -2.514 15.039 1.00 64.69 90 PRO A N 1
ATOM 682 C CA . PRO A 1 90 ? -19.600 -1.588 15.806 1.00 64.69 90 PRO A CA 1
ATOM 683 C C . PRO A 1 90 ? -20.070 -1.591 17.265 1.00 64.69 90 PRO A C 1
ATOM 685 O O . PRO A 1 90 ? -21.230 -1.295 17.549 1.00 64.69 90 PRO A O 1
ATOM 688 N N . THR A 1 91 ? -19.177 -1.962 18.180 1.00 62.06 91 THR A N 1
ATOM 689 C CA . THR A 1 91 ? -19.426 -1.831 19.617 1.00 62.06 91 THR A CA 1
ATOM 690 C C . THR A 1 91 ? -19.448 -0.342 19.982 1.00 62.06 91 THR A C 1
ATOM 692 O O . THR A 1 91 ? -18.582 0.382 19.473 1.00 62.06 91 THR A O 1
ATOM 695 N N . PRO A 1 92 ? -20.416 0.112 20.800 1.00 61.72 92 PRO A N 1
ATOM 696 C CA . PRO A 1 92 ? -20.532 1.510 21.219 1.00 61.72 92 PRO A CA 1
ATOM 697 C C . PRO A 1 92 ? -19.331 1.988 22.043 1.00 61.72 92 PRO A C 1
ATOM 699 O O . PRO A 1 92 ? -18.674 1.141 22.693 1.00 61.72 92 PRO A O 1
#

Radius of gyration: 15.96 Å; chains: 1; bounding box: 40×22×41 Å

Foldseek 3Di:
DLVVVLVVLVVQLVVLVVCCVPVHFDLVSLLSNLVSVLVNCLSVQLVVQLVVCVPPDSVVSNVVSCVVSVVSNVVSVVVSVVCVVVTDHDDD

pLDDT: mean 82.38, std 6.87, range [61.72, 92.94]

Sequence (92 aa):
LGGLTLVLNVYALAAVTSRLLTFGLTPNRVAVVGWNCATLLIMAGVGLRLVRARRAPWLDVFRTSIGRYAPLAALWALALLLLLPWLPPPTP